Protein AF-A0AAW6PDY1-F1 (afdb_monomer)

Solvent-accessible surface area (backbone atoms only — not comparable to full-atom values): 5286 Å² total; per-residue (Å²): 118,68,64,65,53,51,51,56,44,49,56,50,53,49,54,50,47,53,55,48,51,56,52,51,53,54,34,33,76,69,68,77,42,58,39,59,61,51,21,53,50,41,49,55,52,56,72,69,47,81,86,65,59,66,68,60,48,54,51,44,52,50,49,23,51,52,32,40,47,52,40,42,44,77,72,67,50,52,70,76,56,47,52,52,53,55,50,56,67,53,70,73,80,116

Mean predicted aligned error: 6.3 Å

Nearest PDB structures (foldseek):
  5w79-assembly1_H  TM=5.151E-01  e=1.502E+00  Methanococcus maripaludis
  8hki-assembly1_B  TM=4.177E-01  e=1.692E+00  Homo sapiens

Structure (mmCIF, N/CA/C/O backbone):
data_AF-A0AAW6PDY1-F1
#
_entry.id   AF-A0AAW6PDY1-F1
#
loop_
_atom_site.group_PDB
_atom_site.id
_atom_site.type_symbol
_atom_site.label_atom_id
_atom_site.label_alt_id
_atom_site.label_comp_id
_atom_site.label_asym_id
_atom_site.label_entity_id
_atom_site.label_seq_id
_atom_site.pdbx_PDB_ins_code
_atom_site.Cartn_x
_atom_site.Cartn_y
_atom_site.Cartn_z
_atom_site.occupancy
_atom_site.B_iso_or_equiv
_atom_site.auth_seq_id
_atom_site.auth_comp_id
_atom_site.auth_asym_id
_atom_site.auth_atom_id
_atom_site.pdbx_PDB_model_num
ATOM 1 N N . MET A 1 1 ? 15.836 3.470 -25.868 1.00 51.38 1 MET A N 1
ATOM 2 C CA . MET A 1 1 ? 14.450 3.038 -26.188 1.00 51.38 1 MET A CA 1
ATOM 3 C C . MET A 1 1 ? 13.799 2.362 -24.990 1.00 51.38 1 MET A C 1
ATOM 5 O O . MET A 1 1 ? 12.658 2.687 -24.703 1.00 51.38 1 MET A O 1
ATOM 9 N N . THR A 1 2 ? 14.523 1.492 -24.283 1.00 61.38 2 THR A N 1
ATOM 10 C CA . THR A 1 2 ? 14.088 0.785 -23.067 1.00 61.38 2 THR A CA 1
ATOM 11 C C . THR A 1 2 ? 13.571 1.723 -21.968 1.00 61.38 2 THR A C 1
ATOM 13 O O . THR A 1 2 ? 12.475 1.500 -21.469 1.00 61.38 2 THR A O 1
ATOM 16 N N . ASP A 1 3 ? 14.259 2.837 -21.699 1.00 72.25 3 ASP A N 1
ATOM 17 C CA . ASP A 1 3 ? 13.882 3.764 -20.614 1.00 72.25 3 ASP A CA 1
ATOM 18 C C . ASP A 1 3 ? 12.486 4.368 -20.776 1.00 72.25 3 ASP A C 1
ATOM 20 O O . ASP A 1 3 ? 11.707 4.397 -19.833 1.00 72.25 3 ASP A O 1
ATOM 24 N N . ARG A 1 4 ? 12.097 4.747 -21.999 1.00 76.94 4 ARG A N 1
ATOM 25 C CA . ARG A 1 4 ? 10.781 5.354 -22.248 1.00 76.94 4 ARG A CA 1
ATOM 26 C C . ARG A 1 4 ? 9.628 4.370 -22.023 1.00 76.94 4 ARG A C 1
ATOM 28 O O . ARG A 1 4 ? 8.535 4.775 -21.638 1.00 76.94 4 ARG A O 1
ATOM 35 N N . TYR A 1 5 ? 9.855 3.081 -22.280 1.00 78.06 5 TYR A N 1
ATOM 36 C CA . TYR A 1 5 ? 8.873 2.035 -21.986 1.00 78.06 5 TYR A CA 1
ATOM 37 C C . TYR A 1 5 ? 8.796 1.748 -20.487 1.00 78.06 5 TYR A C 1
ATOM 39 O O . TYR A 1 5 ? 7.696 1.558 -19.976 1.00 78.06 5 TYR A O 1
ATOM 47 N N . VAL A 1 6 ? 9.934 1.772 -19.789 1.00 80.94 6 VAL A N 1
ATOM 48 C CA . VAL A 1 6 ? 9.999 1.603 -18.332 1.00 80.94 6 VAL A CA 1
ATOM 49 C C . VAL A 1 6 ? 9.321 2.773 -17.614 1.00 80.94 6 VAL A C 1
ATOM 51 O O . VAL A 1 6 ? 8.485 2.542 -16.748 1.00 80.94 6 VAL A O 1
ATOM 54 N N . GLU A 1 7 ? 9.571 4.016 -18.026 1.00 81.19 7 GLU A N 1
ATOM 55 C CA . GLU A 1 7 ? 8.886 5.211 -17.507 1.00 81.19 7 GLU A CA 1
ATOM 56 C C . GLU A 1 7 ? 7.372 5.141 -17.732 1.00 81.19 7 GLU A C 1
ATOM 58 O O . GLU A 1 7 ? 6.573 5.396 -16.831 1.00 81.19 7 GLU A O 1
ATOM 63 N N . ALA A 1 8 ? 6.956 4.748 -18.938 1.00 84.38 8 ALA A N 1
ATOM 64 C CA . ALA A 1 8 ? 5.543 4.629 -19.266 1.00 84.38 8 ALA A CA 1
ATOM 65 C C . ALA A 1 8 ? 4.869 3.437 -18.561 1.00 84.38 8 ALA A C 1
ATOM 67 O O . ALA A 1 8 ? 3.646 3.438 -18.405 1.00 84.38 8 ALA A O 1
ATOM 68 N N . LEU A 1 9 ? 5.628 2.412 -18.166 1.00 82.69 9 LEU A N 1
ATOM 69 C CA . LEU A 1 9 ? 5.158 1.330 -17.304 1.00 82.69 9 LEU A CA 1
ATOM 70 C C . LEU A 1 9 ? 5.004 1.834 -15.865 1.00 82.69 9 LEU A C 1
ATOM 72 O O . LEU A 1 9 ? 3.927 1.675 -15.300 1.00 82.69 9 LEU A O 1
ATOM 76 N N . ALA A 1 10 ? 6.020 2.504 -15.318 1.00 79.50 10 ALA A N 1
ATOM 77 C CA . ALA A 1 10 ? 5.996 3.070 -13.971 1.00 79.50 10 ALA A CA 1
ATOM 78 C C . ALA A 1 10 ? 4.800 4.011 -13.774 1.00 79.50 10 ALA A C 1
ATOM 80 O O . ALA A 1 10 ? 4.017 3.817 -12.851 1.00 79.50 10 ALA A O 1
ATOM 81 N N . ALA A 1 11 ? 4.580 4.952 -14.700 1.00 82.25 11 ALA A N 1
ATOM 82 C CA . ALA A 1 11 ? 3.460 5.893 -14.625 1.00 82.25 11 ALA A CA 1
ATOM 83 C C . ALA A 1 11 ? 2.083 5.204 -14.674 1.00 82.25 11 ALA A C 1
ATOM 85 O O . ALA A 1 11 ? 1.134 5.641 -14.025 1.00 82.25 11 ALA A O 1
ATOM 86 N N . ARG A 1 12 ? 1.951 4.115 -15.444 1.00 86.94 12 ARG A N 1
ATOM 87 C CA . ARG A 1 12 ? 0.698 3.348 -15.510 1.00 86.94 12 ARG A CA 1
ATOM 88 C C . ARG A 1 12 ? 0.463 2.542 -14.241 1.00 86.94 12 ARG A C 1
ATOM 90 O O . ARG A 1 12 ? -0.666 2.502 -13.760 1.00 86.94 12 ARG A O 1
ATOM 97 N N . VAL A 1 13 ? 1.508 1.903 -13.720 1.00 85.50 13 VAL A N 1
ATOM 98 C CA . VAL A 1 13 ? 1.433 1.134 -12.474 1.00 85.50 13 VAL A CA 1
ATOM 99 C C . VAL A 1 13 ? 1.127 2.062 -11.297 1.00 85.50 13 VAL A C 1
ATOM 101 O O . VAL A 1 13 ? 0.251 1.733 -10.506 1.00 85.50 13 VAL A O 1
ATOM 104 N N . ASP A 1 14 ? 1.740 3.245 -11.237 1.00 83.44 14 ASP A N 1
ATOM 105 C CA . ASP A 1 14 ? 1.440 4.266 -10.225 1.00 83.44 14 ASP A CA 1
ATOM 106 C C . ASP A 1 14 ? -0.026 4.727 -10.301 1.00 83.44 14 ASP A C 1
ATOM 108 O O . ASP A 1 14 ? -0.750 4.693 -9.307 1.00 83.44 14 ASP A O 1
ATOM 112 N N . GLY A 1 15 ? -0.527 5.044 -11.502 1.00 84.25 15 GLY A N 1
ATOM 113 C CA . GLY A 1 15 ? -1.937 5.407 -11.692 1.00 84.25 15 GLY A CA 1
ATOM 114 C C . GLY A 1 15 ? -2.917 4.313 -11.240 1.00 84.25 15 GLY A C 1
ATOM 115 O O . GLY A 1 15 ? -3.943 4.609 -10.621 1.00 84.25 15 GLY A O 1
ATOM 116 N N . LEU A 1 16 ? -2.590 3.040 -11.493 1.00 84.50 16 LEU A N 1
ATOM 117 C CA . LEU A 1 16 ? -3.360 1.901 -10.981 1.00 84.50 16 LEU A CA 1
ATOM 118 C C . LEU A 1 16 ? -3.262 1.790 -9.454 1.00 84.50 16 LEU A C 1
ATOM 120 O O . LEU A 1 16 ? -4.278 1.557 -8.798 1.00 84.50 16 LEU A O 1
ATOM 124 N N . GLY A 1 17 ? -2.072 2.000 -8.891 1.00 84.88 17 GLY A N 1
ATOM 125 C CA . GLY A 1 17 ? -1.837 2.031 -7.450 1.00 84.88 17 GLY A CA 1
ATOM 126 C C . GLY A 1 17 ? -2.688 3.090 -6.750 1.00 84.88 17 GLY A C 1
ATOM 127 O O . GLY A 1 17 ? -3.349 2.790 -5.757 1.00 84.88 17 GLY A O 1
ATOM 128 N N . GLN A 1 18 ? -2.772 4.303 -7.301 1.00 83.44 18 GLN A N 1
ATOM 129 C CA . GLN A 1 18 ? -3.605 5.371 -6.742 1.00 83.44 18 GLN A CA 1
ATOM 130 C C . GLN A 1 18 ? -5.098 5.030 -6.762 1.00 83.44 18 GLN A C 1
ATOM 132 O O . GLN A 1 18 ? -5.778 5.179 -5.744 1.00 83.44 18 GLN A O 1
ATOM 137 N N . ALA A 1 19 ? -5.614 4.530 -7.890 1.00 85.00 19 ALA A N 1
ATOM 138 C CA . ALA A 1 19 ? -7.009 4.098 -7.982 1.00 85.00 19 ALA A CA 1
ATOM 139 C C . ALA A 1 19 ? -7.319 2.985 -6.966 1.00 85.00 19 ALA A C 1
ATOM 141 O O . ALA A 1 19 ? -8.365 2.998 -6.310 1.00 85.00 19 ALA A O 1
ATOM 142 N N . PHE A 1 20 ? -6.378 2.055 -6.792 1.00 85.06 20 PHE A N 1
ATOM 143 C CA . PHE A 1 20 ? -6.485 0.973 -5.826 1.00 85.06 20 PHE A CA 1
ATOM 144 C C . PHE A 1 20 ? -6.487 1.475 -4.378 1.00 85.06 20 PHE A C 1
ATOM 146 O O . PHE A 1 20 ? -7.300 1.012 -3.582 1.00 85.06 20 PHE A O 1
ATOM 153 N N . LEU A 1 21 ? -5.639 2.447 -4.030 1.00 85.12 21 LEU A N 1
ATOM 154 C CA . LEU A 1 21 ? -5.610 3.045 -2.691 1.00 85.12 21 LEU A CA 1
ATOM 155 C C . LEU A 1 21 ? -6.922 3.746 -2.345 1.00 85.12 21 LEU A C 1
ATOM 157 O O . LEU A 1 21 ? -7.428 3.569 -1.237 1.00 85.12 21 LEU A O 1
ATOM 161 N N . VAL A 1 22 ? -7.494 4.502 -3.286 1.00 85.19 22 VAL A N 1
ATOM 162 C CA . VAL A 1 22 ? -8.783 5.182 -3.086 1.00 85.19 22 VAL A CA 1
ATOM 163 C C . VAL A 1 22 ? -9.896 4.163 -2.839 1.00 85.19 22 VAL A C 1
ATOM 165 O O . VAL A 1 22 ? -10.652 4.296 -1.874 1.00 85.19 22 VAL A O 1
ATOM 168 N N . LEU A 1 23 ? -9.974 3.116 -3.665 1.00 83.88 23 LEU A N 1
ATOM 169 C CA . 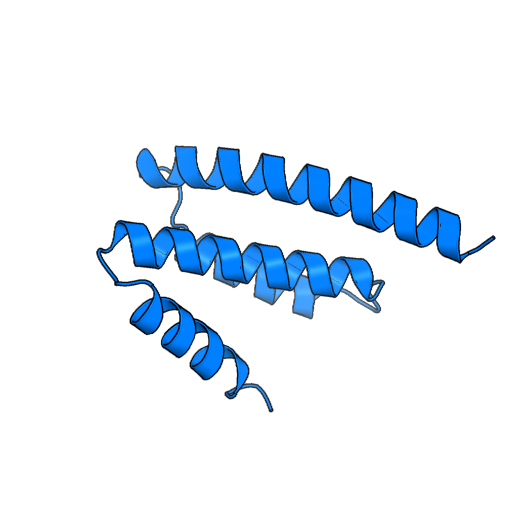LEU A 1 23 ? -10.971 2.059 -3.497 1.00 83.88 23 LEU A CA 1
ATOM 170 C C . LEU A 1 23 ? -10.758 1.277 -2.192 1.00 83.88 23 LEU A C 1
ATOM 172 O O . LEU A 1 23 ? -11.710 1.036 -1.453 1.00 83.88 23 LEU A O 1
ATOM 176 N N . GLY A 1 24 ? -9.514 0.911 -1.886 1.00 82.25 24 GLY A N 1
ATOM 177 C CA . GLY A 1 24 ? -9.150 0.197 -0.666 1.00 82.25 24 GLY A CA 1
ATOM 178 C C . GLY A 1 24 ? -9.499 0.990 0.593 1.00 82.25 24 GLY A C 1
ATOM 179 O O . GLY A 1 24 ? -10.065 0.429 1.528 1.00 82.25 24 GLY A O 1
ATOM 180 N N . ALA A 1 25 ? -9.243 2.301 0.601 1.00 80.62 25 ALA A N 1
ATOM 181 C CA . ALA A 1 25 ? -9.618 3.182 1.703 1.00 80.62 25 ALA A CA 1
ATOM 182 C C . ALA A 1 25 ? -11.141 3.248 1.893 1.00 80.62 25 ALA A C 1
ATOM 184 O O . ALA A 1 25 ? -11.612 3.122 3.024 1.00 80.62 25 ALA A O 1
ATOM 185 N N . LEU A 1 26 ? -11.909 3.382 0.804 1.00 84.19 26 LEU A N 1
ATOM 186 C CA . LEU A 1 26 ? -13.375 3.391 0.846 1.00 84.19 26 LEU A CA 1
ATOM 187 C C . LEU A 1 26 ? -13.928 2.086 1.441 1.00 84.19 26 LEU A C 1
ATOM 189 O O . LEU A 1 26 ? -14.752 2.115 2.354 1.00 84.19 26 LEU A O 1
ATOM 193 N N . LEU A 1 27 ? -13.457 0.938 0.948 1.00 84.19 27 LEU A N 1
ATOM 194 C CA . LEU A 1 27 ? -13.911 -0.375 1.415 1.00 84.19 27 LEU A CA 1
ATOM 195 C C . LEU A 1 27 ? -13.518 -0.631 2.875 1.00 84.19 27 LEU A C 1
ATOM 197 O O . LEU A 1 27 ? -14.316 -1.180 3.634 1.00 84.19 27 LEU A O 1
ATOM 201 N N . ASN A 1 28 ? -12.324 -0.194 3.285 1.00 82.75 28 ASN A N 1
ATOM 202 C CA . ASN A 1 28 ? -11.863 -0.301 4.667 1.00 82.75 28 ASN A CA 1
ATOM 203 C C . ASN A 1 28 ? -12.705 0.563 5.620 1.00 82.75 28 ASN A C 1
ATOM 205 O O . ASN A 1 28 ? -13.103 0.095 6.683 1.00 82.75 28 ASN A O 1
ATOM 209 N N . GLN A 1 29 ? -13.065 1.790 5.223 1.00 81.25 29 GLN A N 1
ATOM 210 C CA . GLN A 1 29 ? -13.966 2.652 6.004 1.00 81.25 29 GLN A CA 1
ATOM 211 C C . GLN A 1 29 ? -15.372 2.060 6.163 1.00 81.25 29 GLN A C 1
ATOM 213 O O . GLN A 1 29 ? -16.014 2.270 7.189 1.00 81.25 29 GLN A O 1
ATOM 218 N N . GLN A 1 30 ? -15.847 1.307 5.169 1.00 85.88 30 GLN A N 1
ATOM 219 C CA . GLN A 1 30 ? -17.135 0.609 5.225 1.00 85.88 30 GLN A CA 1
ATOM 220 C C . GLN A 1 30 ? -17.069 -0.730 5.981 1.00 85.88 30 GLN A C 1
ATOM 222 O O . GLN A 1 30 ? -18.086 -1.412 6.094 1.00 85.88 30 GLN A O 1
ATOM 227 N N . GLY A 1 31 ? -15.895 -1.130 6.485 1.00 83.81 31 GLY A N 1
ATOM 228 C CA . GLY A 1 31 ? -15.693 -2.421 7.150 1.00 83.81 31 GLY A CA 1
ATOM 229 C C . GLY A 1 31 ? -15.803 -3.629 6.212 1.00 83.81 31 GLY A C 1
ATOM 230 O O . GLY A 1 31 ? -15.942 -4.756 6.677 1.00 83.81 31 GLY A O 1
ATOM 231 N N . LEU A 1 32 ? -15.755 -3.407 4.895 1.00 86.12 32 LEU A N 1
ATOM 232 C CA . LEU A 1 32 ? -15.857 -4.453 3.869 1.00 86.12 32 LEU A CA 1
ATOM 233 C C . LEU A 1 32 ? -14.503 -5.086 3.536 1.00 86.12 32 LEU A C 1
ATOM 235 O O . LEU A 1 32 ? -14.440 -6.113 2.861 1.00 86.12 32 LEU A O 1
ATOM 239 N N . LEU A 1 33 ? -13.417 -4.458 3.980 1.00 84.06 33 LEU A N 1
ATOM 240 C CA . LEU A 1 33 ? -12.054 -4.887 3.729 1.00 84.06 33 LEU A CA 1
ATOM 241 C C . LEU A 1 33 ? -11.179 -4.555 4.938 1.00 84.06 33 LEU A C 1
ATOM 243 O O . LEU A 1 33 ? -11.313 -3.486 5.517 1.00 84.06 33 LEU A O 1
ATOM 247 N N . ASP A 1 34 ? -10.268 -5.456 5.291 1.00 84.19 34 ASP A N 1
ATOM 248 C CA . ASP A 1 34 ? -9.227 -5.198 6.283 1.00 84.19 34 ASP A CA 1
ATOM 249 C C . ASP A 1 34 ? -7.958 -4.719 5.559 1.00 84.19 34 ASP A C 1
ATOM 251 O O . ASP A 1 34 ? -7.342 -5.465 4.790 1.00 84.19 34 ASP A O 1
ATOM 255 N N . GLY A 1 35 ? -7.585 -3.455 5.785 1.00 82.62 35 GLY A N 1
ATOM 256 C CA . GLY A 1 35 ? -6.403 -2.842 5.177 1.00 82.62 35 GLY A CA 1
ATOM 257 C C . GLY A 1 35 ? -5.084 -3.547 5.521 1.00 82.62 35 GLY A C 1
ATOM 258 O O . GLY A 1 35 ? -4.203 -3.627 4.663 1.00 82.62 35 GLY A O 1
ATOM 259 N N . GLN A 1 36 ? -4.957 -4.116 6.724 1.00 84.31 36 GLN A N 1
ATOM 260 C CA . GLN A 1 36 ? -3.778 -4.880 7.138 1.00 84.31 36 GLN A CA 1
ATOM 261 C C 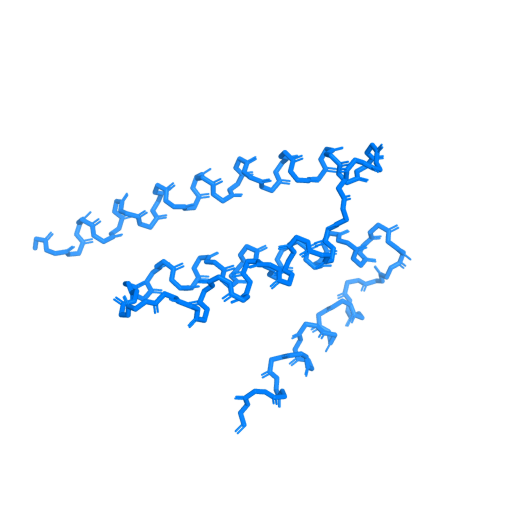. GLN A 1 36 ? -3.712 -6.223 6.402 1.00 84.31 36 GLN A C 1
ATOM 263 O O . GLN A 1 36 ? -2.661 -6.604 5.886 1.00 84.31 36 GLN A O 1
ATOM 268 N N . LEU A 1 37 ? -4.845 -6.921 6.286 1.00 86.69 37 LEU A N 1
ATOM 269 C CA . LEU A 1 37 ? -4.918 -8.165 5.517 1.00 86.69 37 LEU A CA 1
ATOM 270 C C . LEU A 1 37 ? -4.607 -7.931 4.033 1.00 86.69 37 LEU A C 1
ATOM 272 O O . LEU A 1 37 ? -3.916 -8.736 3.406 1.00 86.69 37 LEU A O 1
ATOM 276 N N . LEU A 1 38 ? -5.118 -6.839 3.459 1.00 85.38 38 LEU A N 1
ATOM 277 C CA . LEU A 1 38 ? -4.865 -6.493 2.062 1.00 85.38 38 LEU A CA 1
ATOM 278 C C . LEU A 1 38 ? -3.386 -6.196 1.812 1.00 85.38 38 LEU A C 1
ATOM 280 O O . LEU A 1 38 ? -2.819 -6.696 0.841 1.00 85.38 38 LEU A O 1
ATOM 284 N N . GLN A 1 39 ? -2.757 -5.439 2.710 1.00 89.06 39 GLN A N 1
ATOM 285 C CA . GLN A 1 39 ? -1.324 -5.181 2.671 1.00 8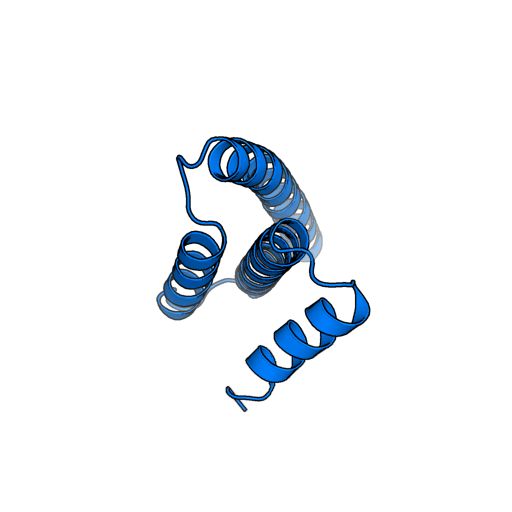9.06 39 GLN A CA 1
ATOM 286 C C . GLN A 1 39 ? -0.508 -6.482 2.706 1.00 89.06 39 GLN A C 1
ATOM 288 O O . GLN A 1 39 ? 0.367 -6.672 1.860 1.00 89.06 39 GLN A O 1
ATOM 293 N N . ALA A 1 40 ? -0.808 -7.391 3.638 1.00 86.19 40 ALA A N 1
ATOM 294 C CA . ALA A 1 40 ? -0.100 -8.665 3.756 1.00 86.19 40 ALA A CA 1
ATOM 295 C C . ALA A 1 40 ? -0.231 -9.517 2.482 1.00 86.19 40 ALA A C 1
ATOM 297 O O . ALA A 1 40 ? 0.742 -10.108 2.018 1.00 86.19 40 ALA A O 1
ATOM 298 N N . ARG A 1 41 ? -1.421 -9.529 1.865 1.00 86.56 41 ARG A N 1
ATOM 299 C CA . ARG A 1 41 ? -1.654 -10.230 0.594 1.00 86.56 41 ARG A CA 1
ATOM 300 C C . ARG A 1 41 ? -0.827 -9.655 -0.550 1.00 86.56 41 ARG A C 1
ATOM 302 O O . ARG A 1 41 ? -0.328 -10.429 -1.354 1.00 86.56 41 ARG A O 1
ATOM 309 N N . ILE A 1 42 ? -0.683 -8.334 -0.641 1.00 86.94 42 ILE A N 1
ATOM 310 C CA . ILE A 1 42 ? 0.128 -7.715 -1.700 1.00 86.94 42 ILE A CA 1
ATOM 311 C C . ILE A 1 42 ? 1.599 -8.106 -1.556 1.00 86.94 42 ILE A C 1
ATOM 313 O O . ILE A 1 42 ? 2.207 -8.468 -2.558 1.00 86.94 42 ILE A O 1
ATOM 317 N N . ARG A 1 43 ? 2.146 -8.113 -0.331 1.00 87.62 43 ARG A N 1
ATOM 318 C CA . ARG A 1 43 ? 3.531 -8.555 -0.089 1.00 87.62 43 ARG A CA 1
ATOM 319 C C . ARG A 1 43 ? 3.739 -10.028 -0.434 1.00 87.62 43 ARG A C 1
ATOM 321 O O . ARG A 1 43 ? 4.601 -10.341 -1.240 1.00 87.62 43 ARG A O 1
ATOM 328 N N . SER A 1 44 ? 2.860 -10.905 0.050 1.00 86.75 44 SER A N 1
ATOM 329 C CA . SER A 1 44 ? 2.910 -12.333 -0.293 1.00 86.75 44 SER A CA 1
ATOM 330 C C . SER A 1 44 ? 2.811 -12.569 -1.806 1.00 86.75 44 SER A C 1
ATOM 332 O O . SER A 1 44 ? 3.526 -13.403 -2.348 1.00 86.75 44 SER A O 1
ATOM 334 N N . ARG A 1 45 ? 1.979 -11.806 -2.527 1.00 85.75 45 ARG A N 1
ATOM 335 C CA . ARG A 1 45 ? 1.915 -11.900 -3.993 1.00 85.75 45 ARG A CA 1
ATOM 336 C C . ARG A 1 45 ? 3.171 -11.386 -4.679 1.00 85.75 45 ARG A C 1
ATOM 338 O O . ARG A 1 45 ? 3.513 -11.926 -5.719 1.00 85.75 45 ARG A O 1
ATOM 345 N N . ALA A 1 46 ? 3.825 -10.362 -4.136 1.00 85.25 46 ALA A N 1
ATOM 346 C CA . ALA A 1 46 ? 5.097 -9.872 -4.656 1.00 85.25 46 ALA A CA 1
ATOM 347 C C . ALA A 1 46 ? 6.193 -10.948 -4.548 1.00 85.25 46 ALA A C 1
ATOM 349 O O . ALA A 1 46 ? 6.926 -11.15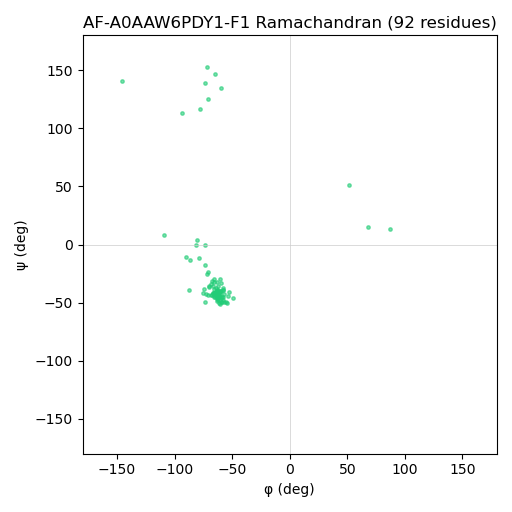7 -5.510 1.00 85.25 46 ALA A O 1
ATOM 350 N N . GLU A 1 47 ? 6.239 -11.675 -3.427 1.00 85.88 47 GLU A N 1
ATOM 351 C CA . GLU A 1 47 ? 7.170 -12.791 -3.183 1.00 85.88 47 GLU A CA 1
ATOM 352 C C . GLU A 1 47 ? 6.927 -13.999 -4.105 1.00 85.88 47 GLU A C 1
ATOM 354 O O . GLU A 1 47 ? 7.861 -14.708 -4.468 1.00 85.88 47 GLU A O 1
ATOM 359 N N . GLU A 1 48 ? 5.674 -14.238 -4.500 1.00 89.50 48 GLU A N 1
ATOM 360 C CA . GLU A 1 48 ? 5.287 -15.338 -5.395 1.00 89.50 48 GLU A CA 1
ATOM 361 C C . GLU A 1 48 ? 5.572 -15.063 -6.883 1.00 89.50 48 GLU A C 1
ATOM 363 O O . GLU A 1 48 ? 5.446 -15.975 -7.707 1.00 89.50 48 GLU A O 1
ATOM 368 N N . LEU A 1 49 ? 5.906 -13.824 -7.264 1.00 86.00 49 LEU A N 1
ATOM 369 C CA . LEU A 1 49 ? 6.188 -13.493 -8.659 1.00 86.00 49 LEU A CA 1
ATOM 370 C C . LEU A 1 49 ? 7.525 -14.101 -9.089 1.00 86.00 49 LEU A C 1
ATOM 372 O O . LEU A 1 49 ? 8.571 -13.820 -8.509 1.00 86.00 49 LEU A O 1
ATOM 376 N N . ASP A 1 50 ? 7.504 -14.874 -10.172 1.00 86.38 50 ASP A N 1
ATOM 377 C CA . ASP A 1 50 ? 8.729 -15.331 -10.821 1.00 86.38 50 ASP A CA 1
ATOM 378 C C . ASP A 1 50 ? 9.324 -14.195 -11.663 1.00 86.38 50 ASP A C 1
ATOM 380 O O . ASP A 1 50 ? 8.715 -13.724 -12.628 1.00 86.38 50 ASP A O 1
ATOM 384 N N . SER A 1 51 ? 10.523 -13.754 -11.279 1.00 84.69 51 SER A N 1
ATOM 385 C CA . SER A 1 51 ? 11.332 -12.767 -12.001 1.00 84.69 51 SER A CA 1
ATOM 386 C C . SER A 1 51 ? 10.583 -11.463 -12.363 1.00 84.69 51 SER A C 1
ATOM 388 O O . SER A 1 51 ? 10.606 -11.044 -13.529 1.00 84.69 51 SER A O 1
ATOM 390 N N . PRO A 1 52 ? 9.905 -10.788 -11.405 1.00 84.56 52 PRO A N 1
ATOM 391 C CA . PRO A 1 52 ? 9.171 -9.564 -11.692 1.00 84.56 52 PRO A CA 1
ATOM 392 C C . PRO A 1 52 ? 10.113 -8.442 -12.125 1.00 84.56 52 PRO A C 1
ATOM 394 O O . PRO A 1 52 ? 11.237 -8.305 -11.641 1.00 84.56 52 PRO A O 1
ATOM 397 N N . HIS A 1 53 ? 9.626 -7.579 -13.017 1.00 85.38 53 HIS A N 1
ATOM 398 C CA . HIS A 1 53 ? 10.353 -6.361 -13.355 1.00 85.38 53 HIS A CA 1
ATOM 399 C C . HIS A 1 53 ? 10.534 -5.503 -12.082 1.00 85.38 53 HIS A C 1
ATOM 401 O O . HIS A 1 53 ? 9.541 -5.291 -11.383 1.00 85.38 53 HIS A O 1
ATOM 407 N N . PRO A 1 54 ? 11.725 -4.935 -11.799 1.00 86.44 54 PRO A N 1
ATOM 408 C CA . PRO A 1 54 ? 11.996 -4.219 -10.543 1.00 86.44 54 PRO A CA 1
ATOM 409 C C . PRO A 1 54 ? 10.985 -3.113 -10.213 1.00 86.44 54 PRO A C 1
ATOM 411 O O . PRO A 1 54 ? 10.518 -3.015 -9.087 1.00 86.44 54 PRO A O 1
ATOM 414 N N . VAL A 1 55 ? 10.564 -2.343 -11.223 1.00 85.81 55 VAL A N 1
ATOM 415 C CA . VAL A 1 55 ? 9.511 -1.316 -11.080 1.00 85.81 55 VAL A CA 1
ATOM 416 C C . VAL A 1 55 ? 8.189 -1.893 -10.564 1.00 85.81 55 VAL A C 1
ATOM 418 O O . VAL A 1 55 ? 7.496 -1.238 -9.799 1.00 85.81 55 VAL A O 1
ATOM 421 N N . VAL A 1 56 ? 7.807 -3.104 -10.974 1.00 84.56 56 VAL A N 1
ATOM 422 C CA . VAL A 1 56 ? 6.567 -3.733 -10.492 1.00 84.56 56 VAL A CA 1
ATOM 423 C C . VAL A 1 56 ? 6.708 -4.094 -9.017 1.00 84.56 56 VAL A C 1
ATOM 425 O O . VAL A 1 56 ? 5.797 -3.813 -8.243 1.00 84.56 56 VAL A O 1
ATOM 428 N N . LEU A 1 57 ? 7.857 -4.653 -8.629 1.00 88.38 57 LEU A N 1
ATOM 429 C CA . LEU A 1 57 ? 8.140 -5.018 -7.244 1.00 88.38 57 LEU A CA 1
ATOM 430 C C . LEU A 1 57 ? 8.119 -3.784 -6.327 1.00 88.38 57 LEU A C 1
ATOM 432 O O . LEU A 1 57 ? 7.368 -3.757 -5.355 1.00 88.38 57 LEU A O 1
ATOM 436 N N . GLU A 1 58 ? 8.840 -2.726 -6.705 1.00 87.06 58 GLU A N 1
ATOM 437 C CA . GLU A 1 58 ? 8.897 -1.462 -5.958 1.00 87.06 58 GLU A CA 1
ATOM 438 C C . GLU A 1 58 ? 7.503 -0.844 -5.772 1.00 87.06 58 GLU A C 1
ATOM 440 O O . GLU A 1 58 ? 7.149 -0.386 -4.685 1.00 87.06 58 GLU A O 1
ATOM 445 N N . GLN A 1 59 ? 6.670 -0.864 -6.815 1.00 86.38 59 GLN A N 1
ATOM 446 C CA . GLN A 1 59 ? 5.314 -0.323 -6.736 1.00 86.38 59 GLN A CA 1
ATOM 447 C C . GLN A 1 59 ? 4.390 -1.177 -5.859 1.00 86.38 59 GLN A C 1
ATOM 449 O O . GLN A 1 59 ? 3.558 -0.629 -5.136 1.00 86.38 59 GLN A O 1
ATOM 454 N N . MET A 1 60 ? 4.537 -2.506 -5.871 1.00 87.06 60 MET A N 1
ATOM 455 C CA . MET A 1 60 ? 3.782 -3.391 -4.976 1.00 87.06 60 MET A CA 1
ATOM 456 C C . MET A 1 60 ? 4.172 -3.183 -3.510 1.00 87.06 60 MET A C 1
ATOM 458 O O . MET A 1 60 ? 3.292 -3.106 -2.650 1.00 87.06 60 MET A O 1
ATOM 462 N N . GLU A 1 61 ? 5.464 -3.031 -3.220 1.00 89.38 61 GLU A N 1
ATOM 463 C CA . GLU A 1 61 ? 5.954 -2.701 -1.879 1.00 89.38 61 GLU A CA 1
ATOM 464 C C . GLU A 1 61 ? 5.465 -1.327 -1.418 1.00 89.38 61 GLU A C 1
ATOM 466 O O . GLU A 1 61 ? 4.956 -1.188 -0.302 1.00 89.38 61 GLU A O 1
ATOM 471 N N . HIS A 1 62 ? 5.548 -0.317 -2.289 1.00 89.12 62 HIS A N 1
ATOM 472 C CA . HIS A 1 62 ? 5.045 1.018 -1.991 1.00 89.12 62 HIS A CA 1
ATOM 473 C C . HIS A 1 62 ? 3.545 0.990 -1.679 1.00 89.12 62 HIS A C 1
ATOM 475 O O . HIS A 1 62 ? 3.098 1.579 -0.692 1.00 89.12 62 HIS A O 1
ATOM 481 N N . LEU A 1 63 ? 2.766 0.266 -2.484 1.00 87.06 63 LEU A N 1
ATOM 482 C CA . LEU A 1 63 ? 1.330 0.106 -2.288 1.00 87.06 63 LEU A CA 1
ATOM 483 C C . LEU A 1 63 ? 1.013 -0.579 -0.954 1.00 87.06 63 LEU A C 1
ATOM 485 O O . LEU A 1 63 ? 0.142 -0.118 -0.213 1.00 87.06 63 LEU A O 1
ATOM 489 N N . ALA A 1 64 ? 1.737 -1.651 -0.629 1.00 88.44 64 ALA A N 1
ATOM 490 C CA . ALA A 1 64 ? 1.627 -2.343 0.647 1.00 88.44 64 ALA A CA 1
ATOM 491 C C . ALA A 1 64 ? 1.901 -1.388 1.822 1.00 88.44 64 ALA A C 1
ATOM 493 O O . ALA A 1 64 ? 1.099 -1.309 2.753 1.00 88.44 64 ALA A O 1
ATOM 494 N N . ASP A 1 65 ? 2.976 -0.603 1.759 1.00 90.69 65 ASP A N 1
ATOM 495 C CA . ASP A 1 65 ? 3.312 0.362 2.807 1.00 90.69 65 ASP A CA 1
ATOM 496 C C . ASP A 1 65 ? 2.230 1.439 2.970 1.00 90.69 65 ASP A C 1
ATOM 498 O O . ASP A 1 65 ? 1.853 1.767 4.094 1.00 90.69 65 ASP A O 1
ATOM 502 N N . GLN A 1 66 ? 1.686 1.976 1.874 1.00 88.25 66 GLN A N 1
ATOM 503 C CA . GLN A 1 66 ? 0.604 2.968 1.929 1.00 88.25 66 GLN A CA 1
ATOM 504 C C . GLN A 1 66 ? -0.675 2.404 2.563 1.00 88.25 66 GLN A C 1
ATOM 506 O O . GLN A 1 66 ? -1.330 3.081 3.358 1.00 88.25 66 GLN A O 1
ATOM 511 N N . LEU A 1 67 ? -1.021 1.150 2.270 1.00 87.31 67 LEU A N 1
ATOM 512 C CA . LEU A 1 67 ? -2.161 0.485 2.902 1.00 87.31 67 LEU A CA 1
ATOM 513 C C . LEU A 1 67 ? -1.951 0.303 4.407 1.00 87.31 67 LEU A C 1
ATOM 515 O O . LEU A 1 67 ? -2.873 0.566 5.183 1.00 87.31 67 LEU A O 1
ATOM 519 N N . LEU A 1 68 ? -0.739 -0.068 4.832 1.00 87.75 68 LEU A N 1
ATOM 520 C CA . LEU A 1 68 ? -0.403 -0.161 6.252 1.00 87.75 68 LEU A CA 1
ATOM 521 C C . LEU A 1 68 ? -0.465 1.209 6.936 1.00 87.75 68 LEU A C 1
ATOM 523 O O . LEU A 1 68 ? -1.056 1.316 8.010 1.00 87.75 68 LEU A O 1
ATOM 527 N N . ARG A 1 69 ? 0.065 2.268 6.304 1.00 89.50 69 ARG A N 1
ATOM 528 C CA . ARG A 1 69 ? -0.057 3.650 6.807 1.00 89.50 69 ARG A CA 1
ATOM 529 C C . ARG A 1 69 ? -1.515 4.022 7.038 1.00 89.50 69 ARG A C 1
ATOM 531 O O . ARG A 1 69 ? -1.861 4.476 8.126 1.00 89.50 69 ARG A O 1
ATOM 538 N N . ASN A 1 70 ? -2.368 3.786 6.044 1.00 84.81 70 ASN A N 1
ATOM 539 C CA . ASN A 1 70 ? -3.794 4.093 6.129 1.00 84.81 70 ASN A CA 1
ATOM 540 C C . ASN A 1 70 ? -4.476 3.308 7.253 1.00 84.81 70 ASN A C 1
ATOM 542 O O . ASN A 1 70 ? -5.240 3.881 8.028 1.00 84.81 70 ASN A O 1
ATOM 546 N N . TYR A 1 71 ? -4.169 2.017 7.382 1.00 85.12 71 TYR A N 1
ATOM 547 C CA . TYR A 1 71 ? -4.700 1.180 8.453 1.00 85.12 71 TYR A CA 1
ATOM 548 C C . TYR A 1 71 ? -4.296 1.693 9.844 1.00 85.12 71 TYR A C 1
ATOM 550 O O . TYR A 1 71 ? -5.156 1.901 10.700 1.00 85.12 71 TYR A O 1
ATOM 558 N N . LEU A 1 72 ? -3.004 1.949 10.073 1.00 87.06 72 LEU A N 1
ATOM 559 C CA . LEU A 1 72 ? -2.510 2.421 11.369 1.00 87.06 72 LEU A CA 1
ATOM 560 C C . LEU A 1 72 ? -3.029 3.828 11.697 1.00 87.06 72 LEU A C 1
ATOM 562 O O . LEU A 1 72 ? -3.368 4.107 12.848 1.00 87.06 72 LEU A O 1
ATOM 566 N N . HIS A 1 73 ? -3.163 4.689 10.687 1.00 86.31 73 HIS A N 1
ATOM 567 C CA . HIS A 1 73 ? -3.749 6.015 10.843 1.00 86.31 73 HIS A CA 1
ATOM 568 C C . HIS A 1 73 ? -5.213 5.947 11.294 1.00 86.31 73 HIS A C 1
ATOM 570 O O . HIS A 1 73 ? -5.586 6.610 12.260 1.00 86.31 73 HIS A O 1
ATOM 576 N N . VAL A 1 74 ? -6.030 5.090 10.668 1.00 83.38 74 VAL A N 1
ATOM 577 C CA . VAL A 1 74 ? -7.429 4.861 11.080 1.00 83.38 74 VAL A CA 1
ATOM 578 C C . VAL A 1 74 ? -7.515 4.325 12.514 1.00 83.38 74 VAL A C 1
ATOM 580 O O . VAL A 1 74 ? -8.470 4.624 13.228 1.00 83.38 74 VAL A O 1
ATOM 583 N N . ARG A 1 75 ? -6.499 3.589 12.982 1.00 84.19 75 ARG A N 1
ATOM 584 C CA . ARG A 1 75 ? -6.396 3.116 14.374 1.00 84.19 75 ARG A CA 1
ATOM 585 C C . ARG A 1 75 ? -5.868 4.161 15.365 1.00 84.19 75 ARG A C 1
ATOM 587 O O . ARG A 1 75 ? -5.713 3.844 16.542 1.00 84.19 75 ARG A O 1
ATOM 594 N N . GLY A 1 76 ? -5.629 5.393 14.917 1.00 87.81 76 GLY A N 1
ATOM 595 C CA . GLY A 1 76 ? -5.252 6.521 15.767 1.00 87.81 76 GLY A CA 1
ATOM 596 C C . GLY A 1 76 ? -3.753 6.657 16.023 1.00 87.81 76 GLY A C 1
ATOM 597 O O . GLY A 1 76 ? -3.364 7.409 16.916 1.00 87.81 76 GLY A O 1
ATOM 598 N N . LEU A 1 77 ? -2.898 5.956 15.271 1.00 90.62 77 LEU A N 1
ATOM 599 C CA . LEU A 1 77 ? -1.455 6.124 15.413 1.00 90.62 77 LEU A CA 1
ATOM 600 C C . LEU A 1 77 ? -0.993 7.450 14.797 1.00 90.62 77 LEU A C 1
ATOM 602 O O . LEU A 1 77 ? -1.424 7.858 13.716 1.00 90.62 77 LEU A O 1
ATOM 606 N N . GLY A 1 78 ? -0.068 8.109 15.494 1.00 90.88 78 GLY A N 1
ATOM 607 C CA . GLY A 1 78 ? 0.628 9.287 14.988 1.00 90.88 78 GLY A CA 1
ATOM 608 C C . GLY A 1 78 ? 1.630 8.924 13.892 1.00 90.88 78 GLY A C 1
ATOM 609 O O . GLY A 1 78 ? 2.182 7.825 13.875 1.00 90.88 78 GLY A O 1
ATOM 610 N N . ARG A 1 79 ? 1.908 9.873 12.996 1.00 90.00 79 ARG A N 1
ATOM 611 C CA . ARG A 1 79 ? 2.807 9.698 11.842 1.00 90.00 79 ARG A CA 1
ATOM 612 C C . ARG A 1 79 ? 4.164 9.077 12.206 1.00 90.00 79 ARG A C 1
ATOM 614 O O . ARG A 1 79 ? 4.596 8.139 11.546 1.00 90.00 79 ARG A O 1
ATOM 621 N N . ASP A 1 80 ? 4.801 9.559 13.270 1.00 90.94 80 ASP A N 1
ATOM 622 C CA . ASP A 1 80 ? 6.140 9.102 13.676 1.00 90.94 80 ASP A CA 1
ATOM 623 C C . ASP A 1 80 ? 6.134 7.682 14.265 1.00 90.94 80 ASP A C 1
ATOM 625 O O . ASP A 1 80 ? 7.138 6.972 14.234 1.00 90.94 80 ASP A O 1
ATOM 629 N N . GLU A 1 81 ? 5.004 7.246 14.823 1.00 89.56 81 GLU A N 1
ATOM 630 C CA . GLU A 1 81 ? 4.813 5.863 15.269 1.00 89.56 81 GLU A CA 1
ATOM 631 C C . GLU A 1 81 ? 4.598 4.936 14.068 1.00 89.56 81 GLU A C 1
ATOM 633 O O . GLU A 1 81 ? 5.199 3.866 13.996 1.00 89.56 81 GLU A O 1
ATOM 638 N N . ILE A 1 82 ? 3.807 5.380 13.087 1.00 90.88 82 ILE A N 1
ATOM 639 C CA . ILE A 1 82 ? 3.550 4.640 11.846 1.00 90.88 82 ILE A CA 1
ATOM 640 C C . ILE A 1 82 ? 4.854 4.367 11.090 1.00 90.88 82 ILE A C 1
ATOM 642 O O . ILE A 1 82 ? 5.120 3.222 10.730 1.00 90.88 82 ILE A O 1
ATOM 646 N N . GLU A 1 83 ? 5.691 5.385 10.878 1.00 91.50 83 GLU A N 1
ATOM 647 C CA . GLU A 1 83 ? 6.949 5.200 10.141 1.00 91.50 83 GLU A CA 1
ATOM 648 C C . GLU A 1 83 ? 7.918 4.261 10.868 1.00 91.50 83 GLU A C 1
ATOM 650 O O . GLU A 1 83 ? 8.547 3.420 10.226 1.00 91.50 83 GLU A O 1
ATOM 655 N N . ARG A 1 84 ? 7.982 4.318 12.206 1.00 90.19 84 ARG A N 1
ATOM 656 C CA . ARG A 1 84 ? 8.791 3.372 12.990 1.00 90.19 84 ARG A CA 1
ATOM 657 C C . ARG A 1 84 ? 8.321 1.929 12.828 1.00 90.19 84 ARG A C 1
ATOM 659 O O . ARG A 1 84 ? 9.156 1.032 12.736 1.00 90.19 84 ARG A O 1
ATOM 666 N N . GLN A 1 85 ? 7.012 1.689 12.778 1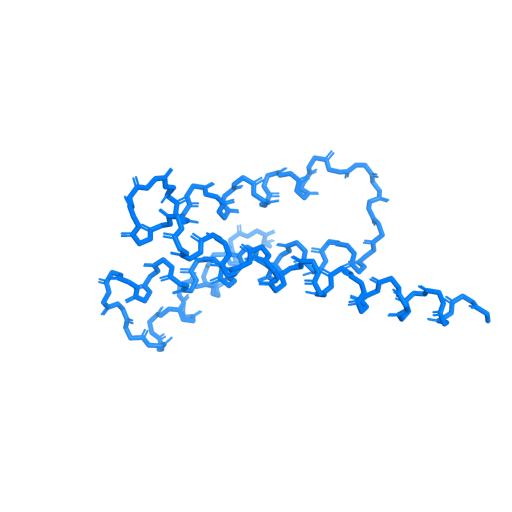.00 85.38 85 GLN A N 1
ATOM 667 C CA . GLN A 1 85 ? 6.467 0.343 12.566 1.00 85.38 85 GLN A CA 1
ATOM 668 C C . GLN A 1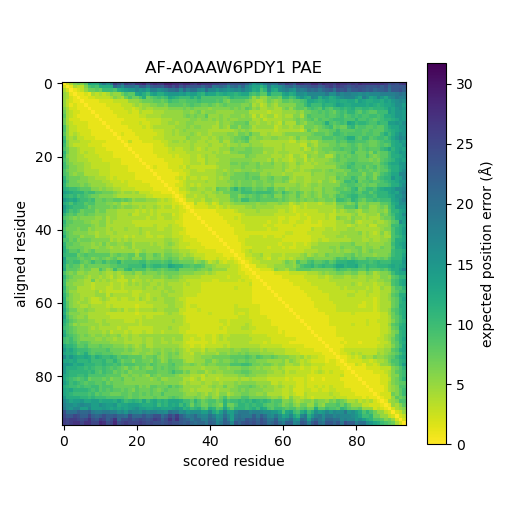 85 ? 6.712 -0.175 11.147 1.00 85.38 85 GLN A C 1
ATOM 670 O O . GLN A 1 85 ? 7.007 -1.353 10.963 1.00 85.38 85 GLN A O 1
ATOM 675 N N . ILE A 1 86 ? 6.641 0.699 10.143 1.00 86.50 86 ILE A N 1
ATOM 676 C CA . ILE A 1 86 ? 6.944 0.323 8.757 1.00 86.50 86 ILE A CA 1
ATOM 677 C C . ILE A 1 86 ? 8.428 -0.012 8.606 1.00 86.50 86 ILE A C 1
ATOM 679 O O . ILE A 1 86 ? 8.768 -1.019 7.991 1.00 86.50 86 ILE A O 1
ATOM 683 N N . GLN A 1 87 ? 9.313 0.792 9.198 1.00 84.75 87 GLN A N 1
ATOM 684 C CA . GLN A 1 87 ? 10.758 0.564 9.161 1.00 84.75 87 GLN A CA 1
ATOM 685 C C . GLN A 1 87 ? 11.161 -0.708 9.917 1.00 84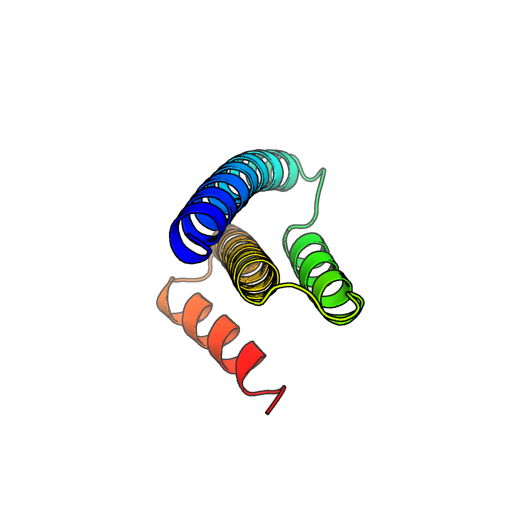.75 87 GLN A C 1
ATOM 687 O O 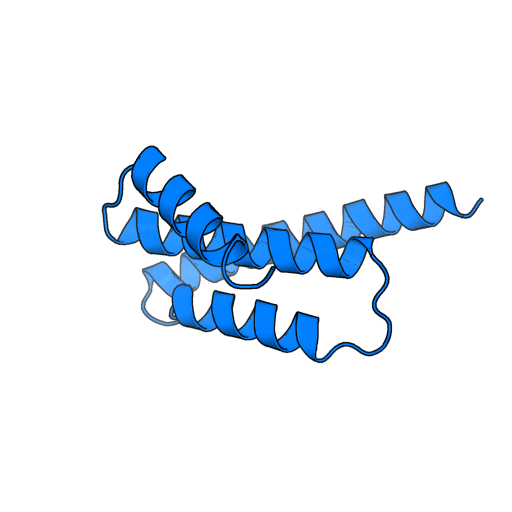. GLN A 1 87 ? 11.938 -1.501 9.393 1.00 84.75 87 GLN A O 1
ATOM 692 N N . SER A 1 88 ? 10.593 -0.961 11.101 1.00 79.31 88 SER A N 1
ATOM 693 C CA . SER A 1 88 ? 10.887 -2.185 11.862 1.00 79.31 88 SER A CA 1
ATOM 694 C C . SER A 1 88 ? 10.397 -3.456 11.163 1.00 79.31 88 SER A C 1
ATOM 696 O O . SER A 1 88 ? 11.013 -4.511 11.308 1.00 79.31 88 SER A O 1
ATOM 698 N N . GLY A 1 89 ? 9.323 -3.354 10.376 1.00 69.31 89 GLY A N 1
ATOM 699 C CA . GLY A 1 89 ? 8.842 -4.430 9.516 1.00 69.31 89 GLY A CA 1
ATOM 700 C C . GLY A 1 89 ? 9.699 -4.677 8.273 1.00 69.31 89 GLY A C 1
ATOM 701 O O . GLY A 1 89 ? 9.560 -5.739 7.690 1.00 69.31 89 GLY A O 1
ATOM 702 N N . LYS A 1 90 ? 10.561 -3.734 7.865 1.00 67.88 90 LYS A N 1
ATOM 703 C CA . LYS A 1 90 ? 11.528 -3.922 6.766 1.00 67.88 90 LYS A CA 1
ATOM 704 C C . LYS A 1 90 ? 12.841 -4.524 7.260 1.00 67.88 90 LYS A C 1
ATOM 706 O O . LYS A 1 90 ? 13.386 -5.405 6.620 1.00 67.88 90 LYS A O 1
ATOM 711 N N . SER A 1 91 ? 13.312 -4.112 8.438 1.00 57.69 91 SER A N 1
ATOM 712 C CA . SER A 1 91 ? 14.570 -4.607 9.026 1.00 57.69 91 SER A CA 1
ATOM 713 C C . SER A 1 91 ? 14.514 -6.038 9.576 1.00 57.69 91 SER A C 1
ATOM 715 O O . SER A 1 91 ? 15.496 -6.496 10.147 1.00 57.69 91 SER A O 1
ATOM 717 N N . ARG A 1 92 ? 13.368 -6.724 9.495 1.00 50.81 92 ARG A N 1
ATOM 718 C CA . ARG A 1 92 ? 13.240 -8.135 9.895 1.00 50.81 92 ARG A CA 1
ATOM 719 C C . ARG A 1 92 ? 13.522 -9.124 8.762 1.00 50.81 92 ARG A C 1
ATOM 721 O O . ARG A 1 92 ? 13.657 -10.305 9.069 1.00 50.81 92 ARG A O 1
ATOM 728 N N . ASP A 1 93 ? 13.627 -8.634 7.529 1.00 48.50 93 ASP A N 1
ATOM 729 C CA . ASP A 1 93 ? 13.804 -9.444 6.319 1.00 48.50 93 ASP A CA 1
ATOM 730 C C . ASP A 1 93 ? 15.226 -9.317 5.708 1.00 48.50 93 ASP A C 1
ATOM 732 O O . ASP A 1 93 ? 15.472 -9.872 4.639 1.00 48.50 93 ASP A O 1
ATOM 736 N N . ASP A 1 94 ? 16.157 -8.645 6.411 1.00 41.88 94 ASP A N 1
ATOM 737 C CA . ASP A 1 94 ? 17.617 -8.618 6.156 1.00 41.88 94 ASP A CA 1
ATOM 738 C C . ASP A 1 94 ? 18.371 -9.532 7.147 1.00 41.88 94 ASP A C 1
ATOM 740 O O . ASP A 1 94 ? 19.376 -10.166 6.742 1.00 41.88 94 ASP A O 1
#

pLDDT: mean 82.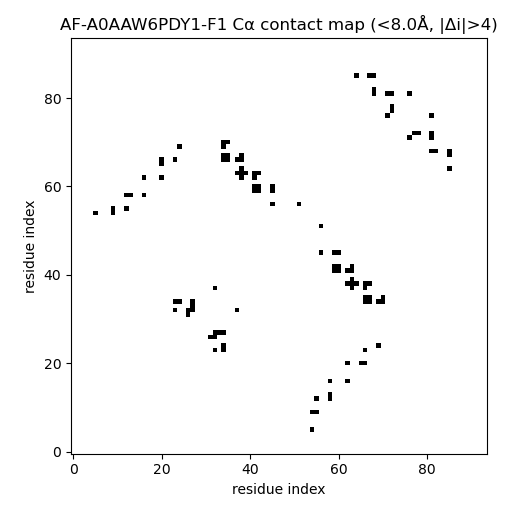99, std 9.16, range [41.88, 91.5]

Secondary structure (DSSP, 8-state):
-HHHHHHHHHHHHHHHHHHHHHHHHHHHHTTSS-HHHHHHHHHHHHHT-SS--HHHHHHHHHHHHHHHHHHHHHTT--HHHHHHHHHHHHTT--

Foldseek 3Di:
DVVVVVVVVLVVLVVVLVVCLVVQLVCVVVVNDQLLVVLVVLLVVLVVDDPDDVSNSVSSNVSSLSSQLSNVVVVPDDPVVSVVVSVVVVVVVD

Organism: NCBI:txid53408

Sequence (94 aa):
MTDRYVEALAARVDGLGQAFLVLGALLNQQGLLDGQLLQARIRSRAEELDSPHPVVLEQMEHLADQLLRNYLHVRGLGRDEIERQIQSGKSRDD

Radius of gyration: 14.42 Å; Cα contacts (8 Å, |Δi|>4): 59; chains: 1; bounding box: 35×25×42 Å